Protein AF-A0A7X2V052-F1 (afdb_monomer_lite)

InterPro domains:
  IPR025110 AMP-binding enzyme, C-terminal domain [PF13193] (3-76)
  IPR045851 AMP-binding enzyme domain superfamily [G3DSA:3.30.300.30] (1-88)

Secondary structure (DSSP, 8-state):
-HHHHHHHTTSTT-SEEEEEEEEEETTEEEEEEEEE-SS---HHHHHHHHHTTS-GGGS-SEEEEESS--B-TTSSB-TTSSPPPPTTTS--------

Foldseek 3Di:
DVVLQVQLCPDPQFPHKDWDFDCPDVPDTFIEMETEGPDDDDVVVSQVSCVVPDPPRPRGQFYHYDNDFDADPVRHGDPVPDDDGDPVRGPDPDPPDD

Sequence (98 aa):
LGEIEAKLARHEAVKETVVLAREDVPGDKRLVAYVTSPQAVDIDALRRHLQTQLPDYMIPAAYVHLDALPLTPNGKLDRKALPVPDLESVITRGYEAP

Radius of gyration: 13.42 Å; chains: 1; bounding box: 27×44×33 Å

Organism: NCBI:txid1055468

Structure (mmCIF, N/CA/C/O backbone):
data_AF-A0A7X2V052-F1
#
_entry.id   AF-A0A7X2V052-F1
#
loop_
_atom_site.group_PDB
_atom_site.id
_atom_site.type_symbol
_atom_site.label_atom_id
_atom_site.label_alt_id
_atom_site.label_comp_id
_atom_site.label_asym_id
_atom_site.label_entity_id
_atom_site.label_seq_id
_atom_site.pdbx_PDB_ins_code
_atom_site.Cartn_x
_atom_site.Cartn_y
_atom_site.Cartn_z
_atom_site.occupancy
_atom_site.B_iso_or_equiv
_atom_site.auth_seq_id
_atom_site.auth_comp_id
_atom_site.auth_asym_id
_atom_site.auth_atom_id
_atom_site.pdbx_PDB_model_num
ATOM 1 N N . LEU A 1 1 ? -7.098 1.847 -8.647 1.00 88.31 1 LEU A N 1
ATOM 2 C CA . LEU A 1 1 ? -6.345 1.637 -7.386 1.00 88.31 1 LEU A CA 1
ATOM 3 C C . LEU A 1 1 ? -7.118 2.165 -6.187 1.00 88.31 1 LEU A C 1
ATOM 5 O O . LEU A 1 1 ? -7.302 1.397 -5.258 1.00 88.31 1 LEU A O 1
ATOM 9 N N . GLY A 1 2 ? -7.682 3.378 -6.271 1.00 94.25 2 GLY A N 1
ATOM 10 C CA . GLY A 1 2 ? -8.510 3.964 -5.204 1.00 94.25 2 GLY A CA 1
ATOM 11 C C . GLY A 1 2 ? -9.641 3.087 -4.661 1.00 94.25 2 GLY A C 1
ATOM 12 O O . GLY A 1 2 ? -9.926 3.132 -3.473 1.00 94.25 2 GLY A O 1
ATOM 13 N N . GLU A 1 3 ? -10.257 2.236 -5.484 1.00 96.44 3 GLU A N 1
ATOM 14 C CA . GLU A 1 3 ? -11.254 1.281 -4.985 1.00 96.44 3 GLU A CA 1
ATOM 15 C C . GLU A 1 3 ? -10.648 0.232 -4.040 1.00 96.44 3 GLU A C 1
ATOM 17 O O . GLU A 1 3 ? -11.200 -0.019 -2.973 1.00 96.44 3 GLU A O 1
ATOM 22 N N . ILE A 1 4 ? -9.485 -0.330 -4.385 1.00 96.81 4 ILE A N 1
ATOM 23 C CA . ILE A 1 4 ? -8.776 -1.312 -3.551 1.00 96.81 4 ILE A CA 1
ATOM 24 C C . ILE A 1 4 ? -8.367 -0.658 -2.227 1.00 96.81 4 ILE A C 1
ATOM 26 O O . ILE A 1 4 ? -8.607 -1.218 -1.160 1.00 96.81 4 ILE A O 1
ATOM 30 N N . GLU A 1 5 ? -7.824 0.561 -2.296 1.00 97.25 5 GLU A N 1
ATOM 31 C CA . GLU A 1 5 ? -7.470 1.372 -1.124 1.00 97.25 5 GLU A CA 1
ATOM 32 C C . GLU A 1 5 ? -8.690 1.611 -0.228 1.00 97.25 5 GLU A C 1
ATOM 34 O O . GLU A 1 5 ? -8.635 1.368 0.974 1.00 97.25 5 GLU A O 1
ATOM 39 N N . ALA A 1 6 ? -9.827 2.001 -0.812 1.00 97.31 6 ALA A N 1
ATOM 40 C CA . ALA A 1 6 ? -11.060 2.242 -0.071 1.00 97.31 6 ALA A CA 1
ATOM 41 C C . ALA A 1 6 ? -11.607 0.980 0.614 1.00 97.31 6 ALA A C 1
ATOM 43 O O . ALA A 1 6 ? -12.263 1.087 1.650 1.00 97.31 6 ALA A O 1
ATOM 44 N N . LYS A 1 7 ? -11.369 -0.214 0.055 1.00 96.88 7 LYS A N 1
ATOM 45 C CA . LYS A 1 7 ? -11.746 -1.485 0.688 1.00 96.88 7 LYS A CA 1
ATOM 46 C C . LYS A 1 7 ? -10.775 -1.891 1.793 1.00 96.88 7 LYS A C 1
ATOM 48 O O . LYS A 1 7 ? -11.238 -2.308 2.855 1.00 96.88 7 LYS A O 1
ATOM 53 N N . LEU A 1 8 ? -9.469 -1.736 1.573 1.00 95.94 8 LEU A N 1
ATOM 54 C CA . LEU A 1 8 ? -8.439 -1.997 2.583 1.00 95.94 8 LEU A CA 1
ATOM 55 C C . LEU A 1 8 ? -8.588 -1.072 3.792 1.00 95.94 8 LEU A C 1
ATOM 57 O O . LEU A 1 8 ? -8.569 -1.553 4.916 1.00 95.94 8 LEU A O 1
ATOM 61 N N . ALA A 1 9 ? -8.842 0.220 3.574 1.00 95.50 9 ALA A N 1
ATOM 62 C CA . ALA A 1 9 ? -9.022 1.207 4.642 1.00 95.50 9 ALA A CA 1
ATOM 63 C C . ALA A 1 9 ? -10.256 0.951 5.533 1.00 95.50 9 ALA A C 1
ATOM 65 O O . ALA A 1 9 ? -10.413 1.591 6.566 1.00 95.50 9 ALA A O 1
ATOM 66 N N . ARG A 1 10 ? -11.157 0.041 5.134 1.00 95.00 10 ARG A N 1
ATOM 67 C CA . ARG A 1 10 ? -12.303 -0.395 5.951 1.00 95.00 10 ARG A CA 1
ATOM 68 C C . ARG A 1 10 ? -11.987 -1.589 6.849 1.00 95.00 10 ARG A C 1
ATOM 70 O O . ARG A 1 10 ? -12.832 -1.957 7.657 1.00 95.00 10 ARG A O 1
ATOM 77 N N . HIS A 1 11 ? -10.837 -2.232 6.669 1.00 94.31 11 HIS A N 1
ATOM 78 C CA . HIS A 1 11 ? -10.417 -3.337 7.518 1.00 94.31 11 HIS A CA 1
ATOM 79 C C . HIS A 1 11 ? -9.874 -2.786 8.841 1.00 94.31 11 HIS A C 1
ATOM 81 O O . HIS A 1 11 ? -9.046 -1.882 8.832 1.00 94.31 11 HIS A O 1
ATOM 87 N N . GLU A 1 12 ? -10.300 -3.342 9.975 1.00 91.62 12 GLU A N 1
ATOM 88 C CA . GLU A 1 12 ? -9.990 -2.806 11.314 1.00 91.62 12 GLU A CA 1
ATOM 89 C C . GLU A 1 12 ? -8.488 -2.730 11.627 1.00 91.62 12 GLU A C 1
ATOM 91 O O . GLU A 1 12 ? -8.031 -1.812 12.301 1.00 91.62 12 GLU A O 1
ATOM 96 N N . ALA A 1 13 ? -7.713 -3.676 11.093 1.00 91.38 13 ALA A N 1
ATOM 97 C CA . ALA A 1 13 ? -6.264 -3.707 11.258 1.00 91.38 13 ALA A CA 1
ATOM 98 C C . ALA A 1 13 ? -5.517 -2.651 10.417 1.00 91.38 13 ALA A C 1
ATOM 100 O O . ALA A 1 13 ? -4.327 -2.454 10.621 1.00 91.38 13 ALA A O 1
ATOM 101 N N . VAL A 1 14 ? -6.163 -1.990 9.449 1.00 94.94 14 VAL A N 1
ATOM 102 C CA . VAL A 1 14 ? -5.498 -1.040 8.542 1.00 94.94 14 VAL A CA 1
ATOM 103 C C . VAL A 1 14 ? -5.702 0.384 9.046 1.00 94.94 14 VAL A C 1
ATOM 105 O O . VAL A 1 14 ? -6.829 0.857 9.167 1.00 94.94 14 VAL A O 1
ATOM 108 N N . LYS A 1 15 ? -4.600 1.096 9.285 1.00 95.69 15 LYS A N 1
ATOM 109 C CA . LYS A 1 15 ? -4.608 2.518 9.648 1.00 95.69 15 LYS A CA 1
ATOM 110 C C . LYS A 1 15 ? -4.548 3.408 8.408 1.00 95.69 15 LYS A C 1
ATOM 112 O O . LYS A 1 15 ? -5.389 4.284 8.234 1.00 95.69 15 LYS A O 1
ATOM 117 N N . GLU A 1 16 ? -3.570 3.180 7.540 1.00 95.44 16 GLU A N 1
ATOM 118 C CA . GLU A 1 16 ? -3.437 3.850 6.245 1.00 95.44 16 GLU A CA 1
ATOM 119 C C . GLU A 1 16 ? -3.074 2.825 5.177 1.00 95.44 16 GLU A C 1
ATOM 121 O O . GLU A 1 16 ? -2.480 1.783 5.460 1.00 95.44 16 GLU A O 1
ATOM 126 N N . THR A 1 17 ? -3.418 3.117 3.927 1.00 96.56 17 THR A N 1
ATOM 127 C CA . THR A 1 17 ? -3.057 2.249 2.812 1.00 96.56 17 THR A CA 1
ATOM 128 C C . THR A 1 17 ? -2.862 3.034 1.527 1.00 96.56 17 THR A C 1
ATOM 130 O O . THR A 1 17 ? -3.540 4.032 1.281 1.00 96.56 17 THR A O 1
ATOM 133 N N . VAL A 1 18 ? -1.939 2.558 0.698 1.00 97.00 18 VAL A N 1
ATOM 134 C CA . VAL A 1 18 ? -1.799 2.977 -0.693 1.00 97.00 18 VAL A CA 1
ATOM 135 C C . VAL A 1 18 ? -1.546 1.752 -1.560 1.00 97.00 18 VAL A C 1
ATOM 137 O O . VAL A 1 18 ? -0.775 0.865 -1.195 1.00 97.00 18 VAL A O 1
ATOM 140 N N . VAL A 1 19 ? -2.174 1.704 -2.729 1.00 96.38 19 VAL A N 1
ATOM 141 C CA . VAL A 1 19 ? -1.999 0.625 -3.699 1.00 96.38 19 VAL A CA 1
ATOM 142 C C . VAL A 1 19 ? -1.383 1.195 -4.966 1.00 96.38 19 VAL A C 1
ATOM 144 O O . VAL A 1 19 ? -1.849 2.193 -5.516 1.00 96.38 19 VAL A O 1
ATOM 147 N N . LEU A 1 20 ? -0.338 0.537 -5.459 1.00 94.50 20 LEU A N 1
ATOM 148 C CA . LEU A 1 20 ? 0.401 0.937 -6.653 1.00 94.50 20 LEU A CA 1
ATOM 149 C C . LEU A 1 20 ? 0.477 -0.231 -7.632 1.00 94.50 20 LEU A C 1
ATOM 151 O O . LEU A 1 20 ? 0.638 -1.375 -7.218 1.00 94.50 20 LEU A O 1
ATOM 155 N N . ALA A 1 21 ? 0.456 0.062 -8.929 1.00 92.88 21 ALA A N 1
ATOM 156 C CA . ALA A 1 21 ? 1.011 -0.859 -9.911 1.00 92.88 21 ALA A CA 1
ATOM 157 C C . ALA A 1 21 ? 2.525 -0.619 -9.975 1.00 92.88 21 ALA A C 1
ATOM 159 O O . ALA A 1 21 ? 2.951 0.489 -10.312 1.00 92.88 21 ALA A O 1
ATOM 160 N N . ARG A 1 22 ? 3.321 -1.627 -9.618 1.00 90.06 22 ARG A N 1
ATOM 161 C CA . ARG A 1 22 ? 4.784 -1.594 -9.708 1.00 90.06 22 ARG A CA 1
ATOM 162 C C . ARG A 1 22 ? 5.264 -2.500 -10.830 1.00 90.06 22 ARG A C 1
ATOM 164 O O . ARG A 1 22 ? 4.654 -3.529 -11.103 1.00 90.06 22 ARG A O 1
ATOM 171 N N . GLU A 1 23 ? 6.356 -2.082 -11.449 1.00 90.06 23 GLU A N 1
ATOM 172 C CA . GLU A 1 23 ? 7.117 -2.835 -12.443 1.00 90.06 23 GLU A CA 1
ATOM 173 C C . GLU A 1 23 ? 8.580 -2.802 -11.999 1.00 90.06 23 GLU A C 1
ATOM 175 O O . GLU A 1 23 ? 9.383 -2.019 -12.499 1.00 90.06 23 GLU A O 1
ATOM 180 N N . ASP A 1 24 ? 8.893 -3.562 -10.947 1.00 83.38 24 ASP A N 1
ATOM 181 C CA . ASP A 1 24 ? 10.254 -3.615 -10.396 1.00 83.38 24 ASP A CA 1
ATOM 182 C C . ASP A 1 24 ? 11.185 -4.469 -11.283 1.00 83.38 24 ASP A C 1
ATOM 184 O O . ASP A 1 24 ? 12.397 -4.265 -11.291 1.00 83.38 24 ASP A O 1
ATOM 188 N N . VAL A 1 25 ? 10.610 -5.388 -12.071 1.00 83.88 25 VAL A N 1
ATOM 189 C CA . VAL A 1 25 ? 11.282 -6.152 -13.131 1.00 8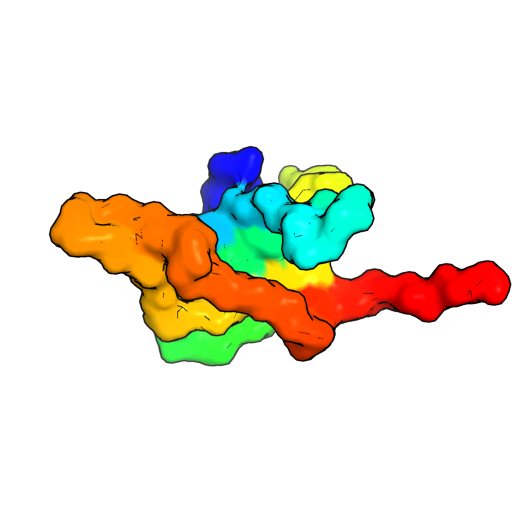3.88 25 VAL A CA 1
ATOM 190 C C . VAL A 1 25 ? 10.595 -5.817 -14.462 1.00 83.88 25 VAL A C 1
ATOM 192 O O . VAL A 1 25 ? 9.363 -5.853 -14.511 1.00 83.88 25 VAL A O 1
ATOM 195 N N . PRO A 1 26 ? 11.337 -5.500 -15.543 1.00 87.31 26 PRO A N 1
ATOM 196 C CA . PRO A 1 26 ? 10.742 -5.177 -16.838 1.00 87.31 26 PRO A CA 1
ATOM 197 C C . PRO A 1 26 ? 9.769 -6.259 -17.320 1.00 87.31 26 PRO A C 1
ATOM 199 O O . PRO A 1 26 ? 10.136 -7.428 -17.430 1.00 87.31 26 PRO A O 1
ATOM 202 N N . GLY A 1 27 ? 8.533 -5.862 -17.622 1.00 87.69 27 GLY A N 1
ATOM 203 C CA . GLY A 1 27 ? 7.462 -6.759 -18.057 1.00 87.69 27 GLY A CA 1
ATOM 204 C C . GLY A 1 27 ? 6.650 -7.414 -16.932 1.00 87.69 27 GLY A C 1
ATOM 205 O O . GLY A 1 27 ? 5.570 -7.929 -17.216 1.00 87.69 27 GLY A O 1
ATOM 206 N N . ASP A 1 28 ? 7.092 -7.348 -15.673 1.00 85.44 28 ASP A N 1
ATOM 207 C CA . ASP A 1 28 ? 6.356 -7.875 -14.516 1.00 85.44 28 ASP A CA 1
ATOM 208 C C . ASP A 1 28 ? 5.625 -6.747 -13.777 1.00 85.44 28 ASP A C 1
ATOM 210 O O . ASP A 1 28 ? 6.129 -6.138 -12.828 1.00 85.44 28 ASP A O 1
ATOM 214 N N . LYS A 1 29 ? 4.415 -6.440 -14.257 1.00 88.81 29 LYS A N 1
ATOM 215 C CA . LYS A 1 29 ? 3.520 -5.468 -13.622 1.00 88.81 29 LYS A CA 1
ATOM 216 C C . LYS A 1 29 ? 2.635 -6.150 -12.594 1.00 88.81 29 LYS A C 1
ATOM 218 O O . LYS A 1 29 ? 1.792 -6.975 -12.939 1.00 88.81 29 LYS A O 1
ATOM 223 N N . ARG A 1 30 ? 2.725 -5.697 -11.346 1.00 90.38 30 ARG A N 1
ATOM 224 C CA . ARG A 1 30 ? 1.931 -6.223 -10.231 1.00 90.38 30 ARG A CA 1
ATOM 225 C C . ARG A 1 30 ? 1.361 -5.131 -9.345 1.00 90.38 30 ARG A C 1
ATOM 227 O O . ARG A 1 30 ? 1.947 -4.065 -9.169 1.00 90.38 30 ARG A O 1
ATOM 234 N N . LEU A 1 31 ? 0.198 -5.418 -8.772 1.00 94.00 31 LEU A N 1
ATOM 235 C CA . LEU A 1 31 ? -0.413 -4.583 -7.748 1.00 94.00 31 LEU A CA 1
ATOM 236 C C . LEU A 1 31 ? 0.258 -4.854 -6.400 1.00 94.00 31 LEU A C 1
ATOM 238 O O . LEU A 1 31 ? 0.328 -6.003 -5.966 1.00 94.00 31 LEU A O 1
ATOM 242 N N . VAL A 1 32 ? 0.719 -3.797 -5.740 1.00 94.94 32 VAL A N 1
ATOM 243 C CA . VAL A 1 32 ? 1.360 -3.846 -4.423 1.00 94.94 32 VAL A CA 1
ATOM 244 C C . VAL A 1 32 ? 0.589 -2.935 -3.481 1.00 94.94 32 VAL A C 1
ATOM 246 O O . VAL A 1 32 ? 0.385 -1.758 -3.789 1.00 94.94 32 VAL A O 1
ATOM 249 N N . ALA A 1 33 ? 0.147 -3.484 -2.353 1.00 95.69 33 ALA A N 1
ATOM 250 C CA . ALA A 1 33 ? -0.527 -2.744 -1.299 1.00 95.69 33 ALA A CA 1
ATOM 251 C C . ALA A 1 33 ? 0.451 -2.444 -0.162 1.00 95.69 33 ALA A C 1
ATOM 253 O O . ALA A 1 33 ? 0.989 -3.351 0.462 1.00 95.69 33 ALA A O 1
ATOM 254 N N . TYR A 1 34 ? 0.652 -1.169 0.130 1.00 95.12 34 TYR A N 1
ATOM 255 C CA . TYR A 1 34 ? 1.356 -0.724 1.324 1.00 95.12 34 TYR A CA 1
ATOM 256 C C . TYR A 1 34 ? 0.315 -0.425 2.386 1.00 95.12 34 TYR A C 1
ATOM 258 O O . TYR A 1 34 ? -0.664 0.278 2.114 1.00 95.12 34 TYR A O 1
ATOM 266 N N . VAL A 1 35 ? 0.505 -0.974 3.577 1.00 95.06 35 VAL A N 1
ATOM 267 C CA . VAL A 1 35 ? -0.427 -0.826 4.691 1.00 95.06 35 VAL A CA 1
ATOM 268 C C . VAL A 1 35 ? 0.333 -0.403 5.935 1.00 95.06 35 VAL A C 1
ATOM 270 O O . VAL A 1 35 ? 1.406 -0.929 6.221 1.00 95.06 35 VAL A O 1
ATOM 273 N N . THR A 1 36 ? -0.227 0.536 6.685 1.00 94.44 36 THR A N 1
ATOM 274 C CA . THR A 1 36 ? 0.235 0.847 8.036 1.00 94.44 36 THR A CA 1
ATOM 275 C C . THR A 1 36 ? -0.751 0.290 9.043 1.00 94.44 36 THR A C 1
ATOM 277 O O . THR A 1 36 ? -1.958 0.235 8.801 1.00 94.44 36 THR A O 1
ATOM 280 N N . SER A 1 37 ? -0.227 -0.152 10.175 1.00 91.44 37 SER A N 1
ATOM 281 C CA . SER A 1 37 ? -1.012 -0.715 11.267 1.00 91.44 37 SER A CA 1
ATOM 282 C C . SER A 1 37 ? -0.236 -0.557 12.569 1.00 91.44 37 SER A C 1
ATOM 284 O O . SER A 1 37 ? 0.987 -0.708 12.548 1.00 91.44 37 SER A O 1
ATOM 286 N N . PRO A 1 38 ? -0.912 -0.286 13.699 1.00 85.06 38 PRO A N 1
ATOM 287 C CA . PRO A 1 38 ? -0.276 -0.273 15.015 1.00 85.06 38 PRO A CA 1
ATOM 288 C C . PRO A 1 38 ? 0.198 -1.660 15.480 1.00 85.06 38 PRO A C 1
ATOM 29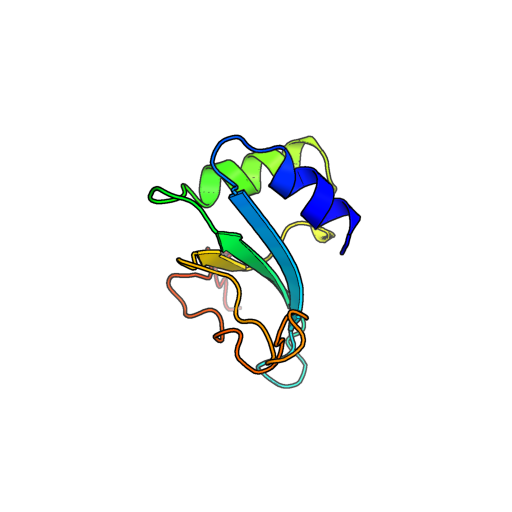0 O O . PRO A 1 38 ? 0.950 -1.746 16.447 1.00 85.06 38 PRO A O 1
ATOM 293 N N . GLN A 1 39 ? -0.264 -2.740 14.846 1.00 84.38 39 GLN A N 1
ATOM 294 C CA . GLN A 1 39 ? 0.086 -4.123 15.179 1.00 84.38 39 GLN A CA 1
ATOM 295 C C . GLN A 1 39 ? 0.448 -4.917 13.920 1.00 84.38 39 GLN A C 1
ATOM 297 O O . GLN A 1 39 ? 0.165 -4.484 12.802 1.00 84.38 39 GLN A O 1
ATOM 302 N N . ALA A 1 40 ? 1.047 -6.095 14.102 1.00 81.38 40 ALA A N 1
ATOM 303 C CA . ALA A 1 40 ? 1.295 -7.013 12.996 1.00 81.38 40 ALA A CA 1
ATOM 304 C C . ALA A 1 40 ? -0.011 -7.309 12.239 1.00 81.38 40 ALA A C 1
ATOM 306 O O . ALA A 1 40 ? -1.047 -7.587 12.844 1.00 81.38 40 ALA A O 1
ATOM 307 N N . VAL A 1 41 ? 0.046 -7.213 10.914 1.00 83.75 41 VAL A N 1
ATOM 308 C CA . VAL A 1 41 ? -1.107 -7.406 10.033 1.00 83.75 41 VAL A CA 1
ATOM 309 C C . VAL A 1 41 ? -1.092 -8.823 9.487 1.00 83.75 41 VAL A C 1
ATOM 311 O O . VAL A 1 41 ? -0.099 -9.256 8.907 1.00 83.75 41 VAL A O 1
ATOM 314 N N . ASP A 1 42 ? -2.219 -9.518 9.610 1.00 89.81 42 ASP A N 1
ATOM 315 C CA . ASP A 1 42 ? -2.441 -10.766 8.890 1.00 89.81 42 ASP A CA 1
ATOM 316 C C . ASP A 1 42 ? -2.746 -10.455 7.414 1.00 89.81 42 ASP A C 1
ATOM 318 O O . ASP A 1 42 ? -3.825 -9.970 7.055 1.00 89.81 42 ASP A O 1
ATOM 322 N N . ILE A 1 43 ? -1.763 -10.709 6.549 1.00 89.44 43 ILE A N 1
ATOM 323 C CA . ILE A 1 43 ? -1.871 -10.448 5.112 1.00 89.44 43 ILE A CA 1
ATOM 324 C C . ILE A 1 43 ? -2.938 -11.347 4.465 1.00 89.44 43 ILE A C 1
ATOM 326 O O . ILE A 1 43 ? -3.673 -10.889 3.583 1.00 89.44 43 ILE A O 1
ATOM 330 N N . ASP A 1 44 ? -3.079 -12.599 4.908 1.00 90.56 44 ASP A N 1
ATOM 331 C CA . ASP A 1 44 ? -4.103 -13.514 4.400 1.00 90.56 44 ASP A CA 1
ATOM 332 C C . ASP A 1 44 ? -5.510 -13.005 4.733 1.00 90.56 44 ASP A C 1
ATOM 334 O O . ASP A 1 44 ? -6.412 -13.078 3.890 1.00 90.56 44 ASP A O 1
ATOM 338 N N . ALA A 1 45 ? -5.698 -12.424 5.922 1.00 92.12 45 ALA A N 1
ATOM 339 C CA . ALA A 1 45 ? -6.955 -11.783 6.298 1.00 92.12 45 ALA A CA 1
ATOM 340 C C . ALA A 1 45 ? -7.286 -10.590 5.383 1.00 92.12 45 ALA A C 1
ATOM 342 O O . ALA A 1 45 ? -8.398 -10.517 4.851 1.00 92.12 45 ALA A O 1
ATOM 343 N N . LEU A 1 46 ? -6.315 -9.706 5.110 1.00 93.81 46 LEU A N 1
ATOM 344 C CA . LEU A 1 46 ? -6.508 -8.582 4.183 1.00 93.81 46 LEU A CA 1
ATOM 345 C C . LEU A 1 46 ? -6.851 -9.045 2.766 1.00 93.81 46 LEU A C 1
ATOM 347 O O . LEU A 1 46 ? -7.733 -8.481 2.113 1.00 93.81 46 LEU A O 1
ATOM 351 N N . ARG A 1 47 ? -6.166 -10.081 2.280 1.00 93.69 47 ARG A N 1
ATOM 352 C CA . ARG A 1 47 ? -6.423 -10.656 0.960 1.00 93.69 47 ARG A CA 1
ATOM 353 C C . ARG A 1 47 ? -7.839 -11.215 0.868 1.00 93.69 47 ARG A C 1
ATOM 355 O O . ARG A 1 47 ? -8.560 -10.869 -0.068 1.00 93.69 47 ARG A O 1
ATOM 362 N N . ARG A 1 48 ? -8.255 -12.033 1.839 1.00 94.50 48 ARG A N 1
ATOM 363 C CA . ARG A 1 48 ? -9.611 -12.606 1.890 1.00 94.50 48 ARG A CA 1
ATOM 364 C C . ARG A 1 48 ? -10.671 -11.511 1.952 1.00 94.50 48 ARG A C 1
ATOM 366 O O . ARG A 1 48 ? -11.650 -11.581 1.218 1.00 94.50 48 ARG A O 1
ATOM 373 N N . HIS A 1 49 ? -10.447 -10.471 2.757 1.00 95.25 49 HIS A N 1
ATOM 374 C CA . HIS A 1 49 ? -11.338 -9.310 2.841 1.00 95.25 49 HIS A CA 1
ATOM 375 C C . HIS A 1 49 ? -11.544 -8.615 1.491 1.00 95.25 49 HIS A C 1
ATOM 377 O O . HIS A 1 49 ? -12.655 -8.182 1.185 1.00 95.25 49 HIS A O 1
ATOM 383 N N . LEU A 1 50 ? -10.501 -8.515 0.664 1.00 96.25 50 LEU A N 1
ATOM 384 C CA . LEU A 1 50 ? -10.639 -7.975 -0.688 1.00 96.25 50 LEU A CA 1
ATOM 385 C C . LEU A 1 50 ? -11.337 -8.950 -1.638 1.00 96.25 50 LEU A C 1
ATOM 387 O O . LEU A 1 50 ? -12.185 -8.516 -2.412 1.00 96.25 50 LEU A O 1
ATOM 391 N N . GLN A 1 51 ? -11.033 -10.247 -1.563 1.00 96.06 51 GLN A N 1
ATOM 392 C CA . GLN A 1 51 ? -11.625 -11.270 -2.435 1.00 96.06 51 GLN A CA 1
ATOM 393 C C . GLN A 1 51 ? -13.142 -11.416 -2.272 1.00 96.06 51 GLN A C 1
ATOM 395 O O . GLN A 1 51 ? -13.826 -11.773 -3.225 1.00 96.06 51 GLN A O 1
ATOM 400 N N . THR A 1 52 ? -13.700 -11.111 -1.098 1.00 95.81 52 THR A N 1
ATOM 401 C CA . THR A 1 52 ? -15.162 -11.123 -0.909 1.00 95.81 52 THR A CA 1
ATOM 402 C C . THR A 1 52 ? -15.871 -9.932 -1.558 1.00 95.81 52 THR A C 1
ATOM 404 O O . THR A 1 52 ? -17.097 -9.925 -1.648 1.00 95.81 52 THR A O 1
ATOM 407 N N . GLN A 1 53 ? -15.127 -8.910 -1.993 1.00 95.62 53 GLN A N 1
ATOM 408 C CA . GLN A 1 53 ? -15.679 -7.629 -2.442 1.00 95.62 53 GLN A CA 1
ATOM 409 C C . GLN A 1 53 ? -15.234 -7.219 -3.844 1.00 95.62 53 GLN A C 1
ATOM 411 O O . GLN A 1 53 ? -15.887 -6.372 -4.450 1.00 95.62 53 GLN A O 1
ATOM 416 N N . LEU A 1 54 ? -14.118 -7.760 -4.326 1.00 95.81 54 LEU A N 1
ATOM 417 C CA . LEU A 1 54 ? -13.468 -7.389 -5.574 1.00 95.81 54 LEU A CA 1
ATOM 418 C C . LEU A 1 54 ? -13.116 -8.647 -6.377 1.00 95.81 54 LEU A C 1
ATOM 420 O O . LEU A 1 54 ? -12.825 -9.690 -5.792 1.00 95.81 54 LEU A O 1
ATOM 424 N N . PRO A 1 55 ? -13.091 -8.556 -7.715 1.00 95.38 55 PRO A N 1
ATOM 425 C CA . PRO A 1 55 ? -12.660 -9.662 -8.561 1.00 95.38 55 PRO A CA 1
ATOM 426 C C . PR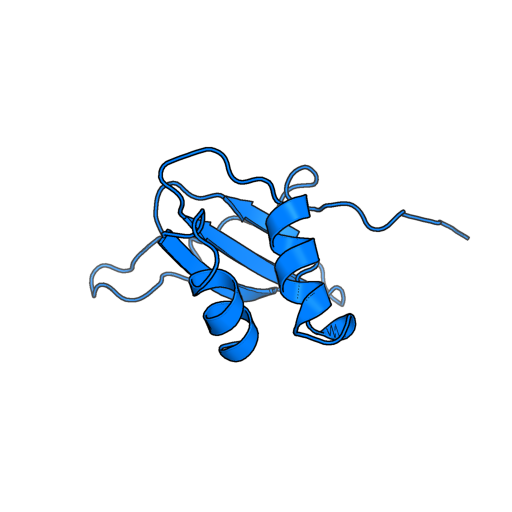O A 1 55 ? -11.159 -9.962 -8.402 1.00 95.38 55 PRO A C 1
ATOM 428 O O . PRO A 1 55 ? -10.362 -9.070 -8.106 1.00 95.38 55 PRO A O 1
ATOM 431 N N . ASP A 1 56 ? -10.752 -11.207 -8.681 1.00 91.38 56 ASP A N 1
ATOM 432 C CA . ASP A 1 56 ? -9.389 -11.712 -8.421 1.00 91.38 56 ASP A CA 1
ATOM 433 C C . ASP A 1 56 ? -8.255 -10.911 -9.081 1.00 91.38 56 ASP A C 1
ATOM 435 O O . ASP A 1 56 ? -7.144 -10.863 -8.554 1.00 91.38 56 ASP A O 1
ATOM 439 N N . TYR A 1 57 ? -8.506 -10.269 -10.224 1.00 89.88 57 TYR A N 1
ATOM 440 C CA . TYR A 1 57 ? -7.501 -9.456 -10.922 1.00 89.88 57 TYR A CA 1
ATOM 441 C C . TYR A 1 57 ? -7.238 -8.097 -10.248 1.00 89.88 57 TYR A C 1
ATOM 443 O O . TYR A 1 57 ? -6.266 -7.424 -10.584 1.00 89.88 57 TYR A O 1
ATOM 451 N N . MET A 1 58 ? -8.097 -7.670 -9.315 1.00 94.62 58 MET A N 1
ATOM 452 C CA . MET A 1 58 ? -7.908 -6.453 -8.514 1.00 94.62 58 MET A CA 1
ATOM 453 C C . MET A 1 58 ? -7.208 -6.726 -7.185 1.00 94.62 58 MET A C 1
ATOM 455 O O . MET A 1 58 ? -6.912 -5.787 -6.447 1.00 94.62 58 MET A O 1
ATOM 459 N N . ILE A 1 59 ? -6.955 -7.992 -6.865 1.00 95.44 59 ILE A N 1
ATOM 460 C CA . ILE A 1 59 ? -6.320 -8.380 -5.612 1.00 95.44 59 ILE A CA 1
ATOM 461 C C . ILE A 1 59 ? -4.811 -8.124 -5.728 1.00 95.44 59 ILE A C 1
ATOM 463 O O . ILE A 1 59 ? -4.183 -8.643 -6.656 1.00 95.44 59 ILE A O 1
ATOM 467 N N . PRO A 1 60 ? -4.216 -7.326 -4.820 1.00 94.62 60 PRO A N 1
ATOM 468 C CA . PRO A 1 60 ? -2.776 -7.116 -4.776 1.00 94.62 60 PRO A CA 1
ATOM 469 C C . PRO A 1 60 ? -2.002 -8.436 -4.735 1.00 94.62 60 PRO A C 1
ATOM 471 O O . PRO A 1 60 ? -2.371 -9.370 -4.025 1.00 94.62 60 PRO A O 1
ATOM 474 N N . ALA A 1 61 ? -0.915 -8.502 -5.499 1.00 91.94 61 ALA A N 1
ATOM 475 C CA . ALA A 1 61 ? -0.019 -9.654 -5.519 1.00 91.94 61 ALA A CA 1
ATOM 476 C C . ALA A 1 61 ? 0.972 -9.637 -4.344 1.00 91.94 61 ALA A C 1
ATOM 478 O O . ALA A 1 61 ? 1.519 -10.677 -3.989 1.00 91.94 61 ALA A O 1
ATOM 479 N N . ALA A 1 62 ? 1.209 -8.464 -3.753 1.00 91.81 62 ALA A N 1
ATOM 480 C CA . ALA A 1 62 ? 2.087 -8.289 -2.607 1.00 91.81 62 ALA A CA 1
ATOM 481 C C . ALA A 1 62 ? 1.518 -7.258 -1.630 1.00 91.81 62 ALA A C 1
ATOM 483 O O . ALA A 1 62 ? 0.840 -6.305 -2.036 1.00 91.81 62 ALA A O 1
ATOM 484 N N . TYR A 1 63 ? 1.837 -7.447 -0.353 1.00 92.50 63 TYR A N 1
ATOM 485 C CA . TYR A 1 63 ? 1.443 -6.568 0.737 1.00 92.50 63 TYR A CA 1
ATOM 486 C C . TYR A 1 63 ? 2.665 -6.244 1.580 1.00 92.50 63 TYR A C 1
ATOM 488 O O . TYR A 1 63 ? 3.362 -7.145 2.033 1.00 92.50 63 TYR A O 1
ATOM 496 N N . VAL A 1 64 ? 2.911 -4.959 1.796 1.00 91.81 64 VAL A N 1
ATOM 497 C CA . VAL A 1 64 ? 4.053 -4.476 2.567 1.00 91.81 64 VAL A CA 1
ATOM 498 C C . VAL A 1 64 ? 3.526 -3.732 3.780 1.00 91.81 64 VAL A C 1
ATOM 500 O O . VAL A 1 64 ? 2.840 -2.715 3.642 1.00 91.81 64 VAL A O 1
ATOM 503 N N . HIS A 1 65 ? 3.838 -4.243 4.968 1.00 91.69 65 HIS A N 1
ATOM 504 C CA . HIS A 1 65 ? 3.553 -3.543 6.215 1.00 91.69 65 HIS A CA 1
ATOM 505 C C . HIS A 1 65 ? 4.633 -2.491 6.471 1.00 91.69 65 HIS A C 1
ATOM 507 O O . HIS A 1 65 ? 5.824 -2.758 6.334 1.00 91.69 65 HIS A O 1
ATOM 513 N N . LEU A 1 66 ? 4.197 -1.279 6.799 1.00 90.75 66 LEU A N 1
ATOM 514 C CA . LEU A 1 66 ? 5.049 -0.148 7.138 1.00 90.75 66 LEU A CA 1
ATOM 515 C C . LEU A 1 66 ? 4.608 0.434 8.480 1.00 90.75 66 LEU A C 1
ATOM 517 O O . LEU A 1 66 ? 3.411 0.533 8.755 1.00 90.75 66 LEU A O 1
ATOM 521 N N . ASP A 1 67 ? 5.560 0.928 9.266 1.00 89.75 67 ASP A N 1
ATOM 522 C CA . ASP A 1 67 ? 5.239 1.703 10.469 1.00 89.75 67 ASP A CA 1
ATOM 523 C C . ASP A 1 67 ? 4.515 3.014 10.113 1.00 89.75 67 ASP A C 1
ATOM 525 O O . ASP A 1 67 ? 3.578 3.439 10.793 1.00 89.75 67 ASP A O 1
ATOM 529 N N . ALA A 1 68 ? 4.930 3.648 9.012 1.00 92.31 68 ALA A N 1
ATOM 530 C CA . ALA A 1 68 ? 4.333 4.863 8.470 1.00 92.31 68 ALA A CA 1
ATOM 531 C C . ALA A 1 68 ? 4.538 4.953 6.951 1.00 92.31 68 ALA A C 1
ATOM 533 O O . ALA A 1 68 ? 5.518 4.437 6.409 1.00 92.31 68 ALA A O 1
ATOM 534 N N . LEU A 1 69 ? 3.636 5.653 6.256 1.00 94.62 69 LEU A N 1
ATOM 535 C CA . LEU A 1 69 ? 3.832 5.966 4.842 1.00 94.62 69 LEU A CA 1
ATOM 536 C C . LEU A 1 69 ? 4.939 7.023 4.688 1.00 94.62 69 LEU A C 1
ATOM 538 O O . LEU A 1 69 ? 4.903 8.042 5.381 1.00 94.62 69 LEU A O 1
ATOM 542 N N . PRO A 1 70 ? 5.903 6.837 3.769 1.00 94.00 70 PRO A N 1
ATOM 543 C CA . PRO A 1 70 ? 6.920 7.843 3.514 1.00 94.00 70 PRO A CA 1
ATOM 544 C C . PRO A 1 70 ? 6.282 9.066 2.858 1.00 94.00 70 PRO A C 1
ATOM 546 O O . PRO A 1 70 ? 5.582 8.964 1.847 1.00 94.00 70 PRO A O 1
ATOM 549 N N . LEU A 1 71 ? 6.537 10.242 3.422 1.00 95.56 71 LEU A N 1
ATOM 550 C CA . LEU A 1 71 ? 6.030 11.509 2.911 1.00 95.56 71 LEU A CA 1
ATOM 551 C C . LEU A 1 71 ? 7.193 12.397 2.464 1.00 95.56 71 LEU A C 1
ATOM 553 O O . LEU A 1 71 ? 8.234 12.477 3.107 1.00 95.56 71 LEU A O 1
ATOM 557 N N . THR A 1 72 ? 6.982 13.114 1.367 1.00 94.69 72 THR A N 1
ATOM 558 C CA . THR A 1 72 ? 7.813 14.247 0.950 1.00 94.69 72 THR A CA 1
ATOM 559 C C . THR A 1 72 ? 7.743 15.377 1.989 1.00 94.69 72 THR A C 1
ATOM 561 O O . THR A 1 72 ? 6.774 15.442 2.750 1.00 94.69 72 THR A O 1
ATOM 564 N N . PRO A 1 73 ? 8.671 16.356 1.969 1.00 94.88 73 PRO A N 1
ATOM 565 C CA . PRO A 1 73 ? 8.615 17.521 2.864 1.00 94.88 73 PRO A CA 1
ATOM 566 C C . PRO A 1 73 ? 7.303 18.323 2.800 1.00 94.88 73 PRO A C 1
ATOM 568 O O . PRO A 1 73 ? 6.958 19.023 3.743 1.00 94.88 73 PRO A O 1
ATOM 571 N N . ASN A 1 74 ? 6.550 18.200 1.702 1.00 94.12 74 ASN A N 1
ATOM 572 C CA . ASN A 1 74 ? 5.246 18.841 1.513 1.00 94.12 74 ASN A CA 1
ATOM 573 C C . ASN A 1 74 ? 4.062 17.986 2.012 1.00 94.12 74 ASN A C 1
ATOM 575 O O . ASN A 1 74 ? 2.916 18.282 1.679 1.00 94.12 74 ASN A O 1
ATOM 579 N N . GLY A 1 75 ? 4.316 16.880 2.719 1.00 91.44 75 GLY A N 1
ATOM 580 C CA . GLY A 1 75 ? 3.284 15.988 3.260 1.00 91.44 75 GLY A CA 1
ATOM 581 C C . GLY A 1 75 ? 2.593 15.091 2.227 1.00 91.44 75 GLY A C 1
ATOM 582 O O . GLY A 1 75 ? 1.633 14.403 2.556 1.00 91.44 75 GLY A O 1
ATOM 583 N N . LYS A 1 76 ? 3.054 15.077 0.970 1.00 93.88 76 LYS A N 1
ATOM 584 C CA . LYS A 1 76 ? 2.550 14.151 -0.060 1.00 93.88 76 LYS A CA 1
ATOM 585 C C . LYS A 1 76 ? 3.290 12.825 0.009 1.00 93.88 76 LYS A C 1
ATOM 587 O O . LYS A 1 76 ? 4.487 12.845 0.266 1.00 93.88 76 LYS A O 1
ATOM 592 N N . LEU A 1 77 ? 2.624 11.723 -0.330 1.00 93.88 77 LEU A N 1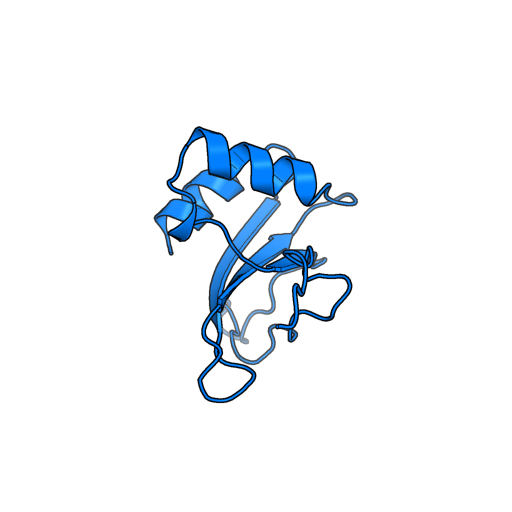
ATOM 593 C CA . LEU A 1 77 ? 3.250 10.403 -0.438 1.00 93.88 77 LEU A CA 1
ATOM 594 C C . LEU A 1 77 ? 4.494 10.428 -1.340 1.00 93.88 77 LEU A C 1
ATOM 596 O O . LEU A 1 77 ? 4.409 10.778 -2.522 1.00 93.88 77 LEU A O 1
ATOM 600 N N . ASP A 1 78 ? 5.626 9.990 -0.795 1.00 95.31 78 ASP A N 1
ATOM 601 C CA . ASP A 1 78 ? 6.850 9.760 -1.549 1.00 95.31 78 ASP A CA 1
ATOM 602 C C . ASP A 1 78 ? 6.866 8.334 -2.106 1.00 95.31 78 ASP A C 1
ATOM 604 O O . ASP A 1 78 ? 7.350 7.382 -1.496 1.00 95.31 78 ASP A O 1
ATOM 608 N N . ARG A 1 79 ? 6.328 8.188 -3.319 1.00 91.88 79 ARG A N 1
ATOM 609 C CA . ARG A 1 79 ? 6.250 6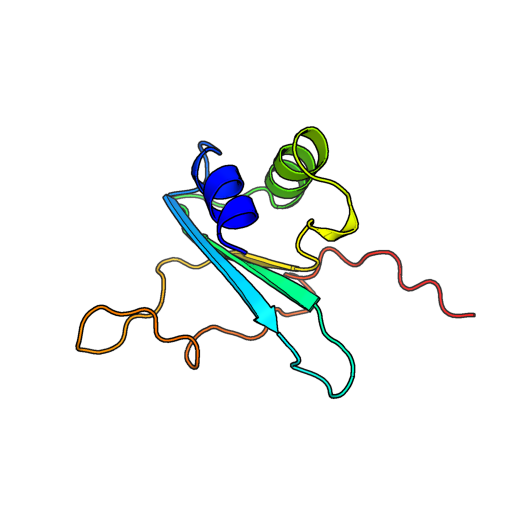.890 -4.002 1.00 91.88 79 ARG A CA 1
ATOM 610 C C . ARG A 1 79 ? 7.617 6.278 -4.311 1.00 91.88 79 ARG A C 1
ATOM 612 O O . ARG A 1 79 ? 7.685 5.071 -4.509 1.00 91.88 79 ARG A O 1
ATOM 619 N N . LYS A 1 80 ? 8.681 7.085 -4.392 1.00 89.75 80 LYS A N 1
ATOM 620 C CA . LYS A 1 80 ? 10.036 6.596 -4.691 1.00 89.75 80 LYS A CA 1
ATOM 621 C C . LYS A 1 80 ? 10.708 6.010 -3.454 1.00 89.75 80 LYS A C 1
ATOM 623 O O . LYS A 1 80 ? 11.552 5.136 -3.595 1.00 89.75 80 LYS A O 1
ATOM 628 N N . ALA A 1 81 ? 10.314 6.478 -2.272 1.00 92.75 81 ALA A N 1
ATOM 629 C CA . ALA A 1 81 ? 10.787 5.969 -0.992 1.00 92.75 81 ALA A CA 1
ATOM 630 C C . ALA A 1 81 ? 10.054 4.693 -0.536 1.00 92.75 81 ALA A C 1
ATOM 632 O O . ALA A 1 81 ? 10.428 4.105 0.475 1.00 92.75 81 ALA A O 1
ATOM 633 N N . LEU A 1 82 ? 9.013 4.256 -1.255 1.00 92.50 82 LEU A N 1
ATOM 634 C CA . LEU A 1 82 ? 8.305 3.023 -0.923 1.00 92.50 82 LEU A CA 1
ATOM 635 C C . LEU A 1 82 ? 9.169 1.799 -1.255 1.00 92.50 82 LEU A C 1
ATOM 637 O O . LEU A 1 82 ? 9.571 1.648 -2.419 1.00 92.50 82 LEU A O 1
ATOM 641 N N . PRO A 1 83 ? 9.406 0.906 -0.277 1.00 90.94 83 PRO A N 1
ATOM 642 C CA . PRO A 1 83 ? 10.269 -0.249 -0.467 1.00 90.94 83 PRO A CA 1
ATOM 643 C C . PRO A 1 83 ? 9.710 -1.195 -1.530 1.00 90.94 83 PRO A C 1
ATOM 645 O O . PRO A 1 83 ? 8.498 -1.267 -1.771 1.00 90.94 83 PRO A O 1
ATOM 648 N N . VAL A 1 84 ? 10.615 -1.905 -2.194 1.00 88.69 84 VAL A N 1
ATOM 649 C CA . VAL A 1 84 ? 10.256 -3.001 -3.096 1.00 88.69 84 VAL A CA 1
ATOM 650 C C . VAL A 1 84 ? 9.707 -4.145 -2.232 1.00 88.69 84 VAL A C 1
ATOM 652 O O . VAL A 1 84 ? 10.292 -4.419 -1.189 1.00 88.69 84 VAL A O 1
ATOM 655 N N . PRO A 1 85 ? 8.584 -4.788 -2.601 1.00 84.81 85 PRO A N 1
ATOM 656 C CA . PRO A 1 85 ? 8.105 -5.951 -1.863 1.00 84.81 85 PRO A CA 1
ATOM 657 C C . PRO A 1 85 ? 9.102 -7.111 -1.998 1.00 84.81 85 PRO A C 1
ATOM 659 O O . PRO A 1 85 ? 9.332 -7.606 -3.103 1.00 84.81 85 PRO A O 1
ATOM 662 N N . ASP A 1 86 ? 9.666 -7.550 -0.876 1.00 73.31 86 ASP A N 1
ATOM 663 C CA . ASP A 1 86 ? 10.510 -8.746 -0.810 1.00 73.31 86 ASP A CA 1
ATOM 664 C C . ASP A 1 86 ? 9.668 -10.031 -0.874 1.00 73.31 86 ASP A C 1
ATOM 666 O O . ASP A 1 86 ? 8.447 -9.996 -0.717 1.00 73.31 86 ASP A O 1
ATOM 670 N N . LEU A 1 87 ? 10.310 -11.188 -1.072 1.00 59.59 87 LEU A N 1
ATOM 671 C CA . LEU A 1 87 ? 9.640 -12.498 -1.157 1.00 59.59 87 LEU A CA 1
ATOM 672 C C . LEU A 1 87 ? 8.730 -12.807 0.046 1.00 59.59 87 LEU A C 1
ATOM 674 O O . LEU A 1 87 ? 7.731 -13.488 -0.133 1.00 59.59 87 LEU A O 1
ATOM 678 N N . GLU A 1 88 ? 9.024 -12.276 1.237 1.00 57.41 88 GLU A N 1
ATOM 679 C CA . GLU A 1 88 ? 8.158 -12.407 2.424 1.00 57.41 88 GLU A CA 1
ATOM 680 C C . GLU A 1 88 ? 6.893 -11.529 2.353 1.00 57.41 88 GLU A C 1
ATOM 682 O O . GLU A 1 88 ? 5.860 -11.876 2.918 1.00 57.41 88 GLU A O 1
ATOM 687 N N . SER A 1 89 ? 6.943 -10.410 1.621 1.00 57.41 89 SER A N 1
ATOM 688 C CA 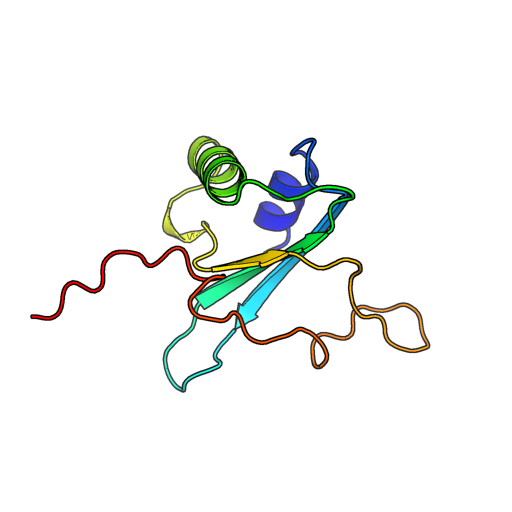. SER A 1 89 ? 5.785 -9.547 1.319 1.00 57.41 89 SER A CA 1
ATOM 689 C C . SER A 1 89 ? 4.953 -10.064 0.139 1.00 57.41 89 SER A C 1
ATOM 691 O O . SER A 1 89 ? 3.808 -9.649 -0.077 1.00 57.41 89 SER A O 1
ATOM 693 N N . VAL A 1 90 ? 5.531 -10.963 -0.657 1.00 55.62 90 VAL A N 1
ATOM 694 C CA . VAL A 1 90 ? 4.838 -11.690 -1.712 1.00 55.62 90 VAL A CA 1
ATOM 695 C C . VAL A 1 90 ? 4.241 -12.936 -1.067 1.00 55.62 90 VAL A C 1
ATOM 697 O O . VAL A 1 90 ? 4.935 -13.928 -0.852 1.00 55.62 90 VAL A O 1
ATOM 700 N N . ILE A 1 91 ? 2.927 -12.944 -0.815 1.00 55.19 91 ILE A N 1
ATOM 701 C CA . ILE A 1 91 ? 2.232 -14.231 -0.706 1.00 55.19 91 ILE A CA 1
ATOM 702 C C . ILE A 1 91 ? 2.360 -14.860 -2.088 1.00 55.19 91 ILE A C 1
ATOM 704 O O . ILE A 1 91 ? 1.613 -14.533 -3.011 1.00 55.19 91 ILE A O 1
ATOM 708 N N . THR A 1 92 ? 3.386 -15.694 -2.237 1.00 39.88 92 THR A N 1
ATOM 709 C CA . THR A 1 92 ? 3.747 -16.373 -3.471 1.00 39.88 92 THR A CA 1
ATOM 710 C C . THR A 1 92 ? 2.512 -17.140 -3.917 1.00 39.88 92 THR A C 1
ATOM 712 O O . THR A 1 92 ? 2.181 -18.192 -3.374 1.00 39.88 92 THR A O 1
ATOM 715 N N . ARG A 1 93 ? 1.784 -16.599 -4.908 1.00 42.19 93 ARG A N 1
ATOM 716 C CA . ARG A 1 93 ? 1.007 -17.452 -5.807 1.00 42.19 93 ARG A CA 1
ATOM 717 C C . ARG A 1 93 ? 2.004 -18.490 -6.282 1.00 42.19 93 ARG A C 1
ATOM 719 O O . ARG A 1 93 ? 3.057 -18.093 -6.776 1.00 42.19 93 ARG A O 1
ATOM 726 N N . GLY A 1 94 ? 1.686 -19.760 -6.035 1.00 37.34 94 GLY A N 1
ATOM 727 C CA . GLY A 1 94 ? 2.520 -20.893 -6.395 1.00 37.34 94 GLY A CA 1
ATOM 728 C C . GLY A 1 94 ? 3.243 -20.620 -7.705 1.00 37.34 94 GLY A C 1
ATOM 729 O O . GLY A 1 94 ? 2.617 -20.439 -8.747 1.00 37.34 94 GLY A O 1
ATOM 730 N N . TYR A 1 95 ? 4.561 -20.510 -7.601 1.00 35.09 95 TYR A N 1
ATOM 731 C CA . TYR A 1 95 ? 5.446 -20.685 -8.728 1.00 35.09 95 TYR A CA 1
ATOM 732 C C . TYR A 1 95 ? 5.242 -22.131 -9.186 1.00 35.09 95 TYR A C 1
ATOM 734 O O . TYR A 1 95 ? 5.808 -23.056 -8.611 1.00 35.09 95 TYR A O 1
ATOM 742 N N . GLU A 1 96 ? 4.348 -22.334 -10.148 1.00 37.09 96 GLU A N 1
ATOM 743 C CA . GLU A 1 96 ? 4.314 -23.552 -10.945 1.00 37.09 96 GLU A CA 1
ATOM 744 C C . GLU A 1 96 ? 5.144 -23.245 -12.193 1.00 37.09 96 GLU A C 1
ATOM 746 O O . GLU A 1 96 ? 4.699 -22.548 -13.107 1.00 37.09 96 GLU A O 1
ATOM 751 N N . ALA A 1 97 ? 6.414 -23.651 -12.162 1.00 28.50 97 ALA A N 1
ATOM 752 C CA . ALA A 1 97 ? 7.220 -23.702 -13.374 1.00 28.50 97 ALA A CA 1
ATOM 753 C C . ALA A 1 97 ? 6.660 -24.789 -14.312 1.00 28.50 97 ALA A C 1
ATOM 755 O O . ALA A 1 97 ? 6.155 -25.792 -13.803 1.00 28.50 97 ALA A O 1
ATOM 756 N N . PRO A 1 98 ? 6.747 -24.605 -15.643 1.00 49.69 98 PRO A N 1
ATOM 757 C CA . PRO A 1 98 ? 6.377 -25.632 -16.616 1.00 49.69 98 PRO A CA 1
ATOM 758 C C . PRO A 1 98 ? 7.251 -26.890 -16.530 1.00 49.69 98 PRO A C 1
ATOM 760 O O . PRO A 1 98 ? 8.428 -26.779 -16.110 1.00 49.69 98 PRO A O 1
#

pLDDT: mean 86.65, std 16.0, range [28.5, 97.31]